Protein AF-R0MIY9-F1 (afdb_monomer_lite)

Structure (mmCIF, N/CA/C/O backbone):
data_AF-R0MIY9-F1
#
_entry.id   AF-R0MIY9-F1
#
loop_
_atom_site.group_PDB
_atom_site.id
_atom_site.type_symbol
_atom_site.label_atom_id
_atom_site.label_alt_id
_atom_site.label_comp_id
_atom_site.label_asym_id
_atom_site.label_entity_id
_atom_site.label_seq_id
_atom_site.pdbx_PDB_ins_code
_atom_site.Cartn_x
_atom_site.Cartn_y
_atom_site.Cartn_z
_atom_site.occupancy
_atom_site.B_iso_or_equiv
_atom_site.auth_seq_id
_atom_site.auth_comp_id
_atom_site.auth_asym_id
_atom_site.auth_atom_id
_atom_site.pdbx_PDB_model_num
ATOM 1 N N . MET A 1 1 ? -17.988 -8.180 27.440 1.00 31.78 1 MET A N 1
ATOM 2 C CA . MET A 1 1 ? -16.883 -7.284 27.856 1.00 31.78 1 MET A CA 1
ATOM 3 C C . MET A 1 1 ? -16.888 -6.046 26.965 1.00 31.78 1 MET A C 1
ATOM 5 O O . MET A 1 1 ? -16.552 -6.168 25.799 1.00 31.78 1 MET A O 1
ATOM 9 N N . ASN A 1 2 ? -17.291 -4.881 27.485 1.00 37.91 2 ASN A N 1
ATOM 10 C CA . ASN A 1 2 ? -17.160 -3.579 26.809 1.00 37.91 2 ASN A CA 1
ATOM 11 C C . ASN A 1 2 ? -15.928 -2.857 27.370 1.00 37.91 2 ASN A C 1
ATOM 13 O O . ASN A 1 2 ? -16.045 -1.903 28.133 1.00 37.91 2 ASN A O 1
ATOM 17 N N . ILE A 1 3 ? -14.739 -3.362 27.049 1.00 38.84 3 ILE A N 1
ATOM 18 C CA . ILE A 1 3 ? -13.493 -2.662 27.366 1.00 38.84 3 ILE A CA 1
ATOM 19 C C . ILE A 1 3 ? -13.168 -1.779 26.158 1.00 38.84 3 ILE A C 1
ATOM 21 O O . ILE A 1 3 ? -12.782 -2.287 25.112 1.00 38.84 3 ILE A O 1
ATOM 25 N N . GLY A 1 4 ? -13.391 -0.470 26.311 1.00 44.28 4 GLY A N 1
ATOM 26 C CA . GLY A 1 4 ? -12.758 0.587 25.516 1.00 44.28 4 GLY A CA 1
ATOM 27 C C . GLY A 1 4 ? -13.053 0.612 24.015 1.00 44.28 4 GLY A C 1
ATOM 28 O O . GLY A 1 4 ? -12.119 0.590 23.223 1.00 44.28 4 GLY A O 1
ATOM 29 N N . LYS A 1 5 ? -14.322 0.720 23.599 1.00 51.94 5 LYS A N 1
ATOM 30 C CA . LYS A 1 5 ? -14.628 1.176 22.230 1.00 51.94 5 LYS A CA 1
ATOM 31 C C . LYS A 1 5 ? -14.233 2.651 22.121 1.00 51.94 5 LYS A C 1
ATOM 33 O O . LYS A 1 5 ? -14.964 3.521 22.590 1.00 51.94 5 LYS A O 1
ATOM 38 N N . VAL A 1 6 ? -13.049 2.919 21.580 1.00 63.12 6 VAL A N 1
ATOM 39 C CA . VAL A 1 6 ? -12.619 4.274 21.227 1.00 63.12 6 VAL A CA 1
ATOM 40 C C . VAL A 1 6 ? -13.305 4.611 19.914 1.00 63.12 6 VAL A C 1
ATOM 42 O O . VAL A 1 6 ? -13.068 3.930 18.928 1.00 63.12 6 VAL A O 1
ATOM 45 N N . TYR A 1 7 ? -14.172 5.621 19.923 1.00 77.75 7 TYR A N 1
ATOM 46 C CA . TYR A 1 7 ? -14.720 6.170 18.689 1.00 77.75 7 TYR A CA 1
ATOM 47 C C . TYR A 1 7 ? -13.643 7.009 18.017 1.00 77.75 7 TYR A C 1
ATOM 49 O O . TYR A 1 7 ? -13.192 8.011 18.583 1.00 77.75 7 TYR A O 1
ATOM 57 N N . LEU A 1 8 ? -13.245 6.610 16.820 1.00 86.56 8 LEU A N 1
ATOM 58 C CA . LEU A 1 8 ? -12.312 7.364 16.009 1.00 86.56 8 LEU A CA 1
ATOM 59 C C . LEU A 1 8 ? -12.961 8.668 15.543 1.00 86.56 8 LEU A C 1
ATOM 61 O O . LEU A 1 8 ? -14.099 8.717 15.063 1.00 86.56 8 LEU A O 1
ATOM 65 N N . LYS A 1 9 ? -12.210 9.761 15.648 1.00 91.62 9 LYS A N 1
ATOM 66 C CA . LYS A 1 9 ? -12.492 10.977 14.885 1.00 91.62 9 LYS A CA 1
ATOM 67 C C . LYS A 1 9 ? -11.753 10.900 13.553 1.00 91.62 9 LYS A C 1
ATOM 69 O O . LYS A 1 9 ? -10.778 10.167 13.401 1.00 91.62 9 LYS A O 1
ATOM 74 N N . GLN A 1 10 ? -12.164 11.726 12.591 1.00 91.38 10 GLN A N 1
ATOM 75 C CA . GLN A 1 10 ? -11.488 11.803 11.290 1.00 91.38 10 GLN A CA 1
ATOM 76 C C . GLN A 1 10 ? -9.985 12.098 11.424 1.00 91.38 10 GLN A C 1
ATOM 78 O O . GLN A 1 10 ? -9.177 11.584 10.656 1.00 91.38 10 GLN A O 1
ATOM 83 N N . GLN A 1 11 ? -9.603 12.907 12.414 1.00 93.25 11 GLN A N 1
ATOM 84 C CA . GLN A 1 11 ? -8.203 13.214 12.691 1.00 93.25 11 GLN A CA 1
ATOM 85 C C . GLN A 1 11 ? -7.413 11.974 13.133 1.00 93.25 11 GLN A C 1
ATOM 87 O O . GLN A 1 11 ? -6.305 11.768 12.646 1.00 93.25 11 GLN A O 1
ATOM 92 N N . ASP A 1 12 ? -7.995 11.130 13.988 1.00 93.50 12 ASP A N 1
ATOM 93 C CA . ASP A 1 12 ? -7.367 9.889 14.453 1.00 93.50 12 ASP A CA 1
ATOM 94 C C . ASP A 1 12 ? -7.191 8.911 13.289 1.00 93.50 12 ASP A C 1
ATOM 96 O O . ASP A 1 12 ? -6.108 8.362 13.094 1.00 93.50 12 ASP A O 1
ATOM 100 N N . PHE A 1 13 ? -8.225 8.768 12.451 1.00 93.94 13 PHE A N 1
ATOM 101 C CA . PHE A 1 13 ? -8.145 7.972 11.227 1.00 93.94 13 PHE A CA 1
ATOM 102 C C . PHE A 1 13 ? -7.011 8.445 10.313 1.00 93.94 13 PHE A C 1
ATOM 104 O O . PHE A 1 13 ? -6.225 7.626 9.844 1.00 93.94 13 PHE A O 1
ATOM 111 N N . ASN A 1 14 ? -6.888 9.756 10.084 1.00 95.12 14 ASN A N 1
ATOM 112 C CA . ASN A 1 14 ? -5.831 10.299 9.232 1.00 95.12 14 ASN A CA 1
ATOM 113 C C . ASN A 1 14 ? -4.434 9.982 9.790 1.00 95.12 14 ASN A C 1
ATOM 115 O O . ASN A 1 14 ? -3.545 9.636 9.018 1.00 95.12 14 ASN A O 1
ATOM 119 N N . ILE A 1 15 ? -4.243 10.042 11.113 1.00 96.94 15 ILE A N 1
ATOM 120 C CA . ILE A 1 15 ? -2.972 9.683 11.766 1.00 96.94 15 ILE A CA 1
ATOM 121 C C . ILE A 1 15 ? -2.663 8.192 11.573 1.00 96.94 15 ILE A C 1
ATOM 123 O O . ILE A 1 15 ? -1.547 7.835 11.180 1.00 96.94 15 ILE A O 1
ATOM 127 N N . LEU A 1 16 ? -3.649 7.323 11.814 1.00 95.19 16 LEU A N 1
ATOM 128 C CA . LEU A 1 16 ? -3.507 5.876 11.629 1.00 95.19 16 LEU A CA 1
ATOM 129 C C . LEU A 1 16 ? -3.191 5.536 10.169 1.00 95.19 16 LEU A C 1
ATOM 131 O O . LEU A 1 16 ? -2.266 4.762 9.909 1.00 95.19 16 LEU A O 1
ATOM 135 N N . TRP A 1 17 ? -3.901 6.163 9.226 1.00 95.69 17 TRP A N 1
ATOM 136 C CA . TRP A 1 17 ? -3.648 6.029 7.796 1.00 95.69 17 TRP A CA 1
ATOM 137 C C . TRP A 1 17 ? -2.239 6.490 7.426 1.00 95.69 17 TRP A C 1
ATOM 139 O O . TRP A 1 17 ? -1.516 5.716 6.814 1.00 95.69 17 TRP A O 1
ATOM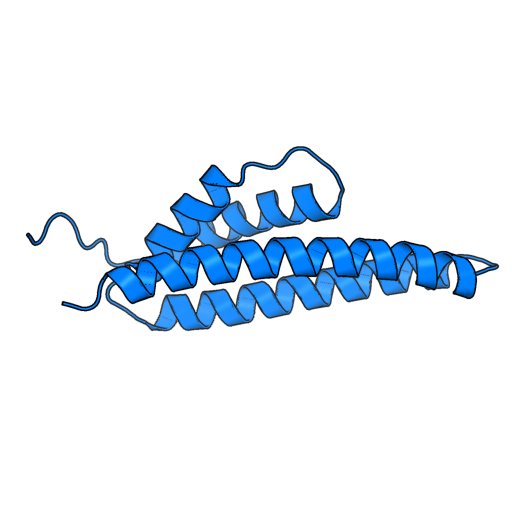 149 N N . SER A 1 18 ? -1.801 7.684 7.835 1.00 97.56 18 SER A N 1
ATOM 150 C CA . SER A 1 18 ? -0.448 8.169 7.523 1.00 97.56 18 SER A CA 1
ATOM 151 C C . SER A 1 18 ? 0.640 7.229 8.046 1.00 97.56 18 SER A C 1
ATOM 153 O O . SER A 1 18 ? 1.657 7.016 7.384 1.00 97.56 18 SER A O 1
ATOM 155 N N . SER A 1 19 ? 0.426 6.619 9.214 1.00 96.88 19 SER A N 1
ATOM 156 C CA . SER A 1 19 ? 1.348 5.616 9.742 1.00 96.88 19 SER A CA 1
ATOM 157 C C . SER A 1 19 ? 1.324 4.309 8.938 1.00 96.88 19 SER A C 1
ATOM 159 O O . SER A 1 19 ? 2.388 3.721 8.754 1.00 96.88 19 SER A O 1
ATOM 161 N N . ILE A 1 20 ? 0.161 3.857 8.455 1.00 94.75 20 ILE A N 1
ATOM 162 C CA . ILE A 1 20 ? 0.049 2.699 7.548 1.00 94.75 20 ILE A CA 1
ATOM 163 C C . ILE A 1 20 ? 0.747 3.007 6.221 1.00 94.75 20 ILE A C 1
ATOM 165 O O . ILE A 1 20 ? 1.627 2.262 5.796 1.00 94.75 20 ILE A O 1
ATOM 169 N N . GLU A 1 21 ? 0.390 4.127 5.599 1.00 95.81 21 GLU A N 1
ATOM 170 C CA . GLU A 1 21 ? 0.904 4.598 4.317 1.00 95.81 21 GLU A CA 1
ATOM 171 C C . GLU A 1 21 ? 2.430 4.667 4.307 1.00 95.81 21 GLU A C 1
ATOM 173 O O . GLU A 1 21 ? 3.058 4.176 3.372 1.00 95.81 21 GLU A O 1
ATOM 178 N N . ASN A 1 22 ? 3.042 5.192 5.370 1.00 97.00 22 ASN A N 1
ATOM 179 C CA . ASN A 1 22 ? 4.495 5.245 5.491 1.00 97.00 22 ASN A CA 1
ATOM 180 C C . ASN A 1 22 ? 5.142 3.848 5.471 1.00 97.00 22 ASN A C 1
ATOM 182 O O . ASN A 1 22 ? 6.145 3.631 4.793 1.00 97.00 22 ASN A O 1
ATOM 186 N N . GLU A 1 23 ? 4.575 2.873 6.185 1.00 94.88 23 GLU A N 1
ATOM 187 C CA . GLU A 1 23 ? 5.097 1.501 6.187 1.00 94.88 23 GLU A CA 1
ATOM 188 C C . GLU A 1 23 ? 4.869 0.792 4.844 1.00 94.88 23 GLU A C 1
ATOM 190 O O . GLU A 1 23 ? 5.749 0.072 4.364 1.00 94.88 23 GLU A O 1
ATOM 195 N N . LEU A 1 24 ? 3.732 1.043 4.191 1.00 93.44 24 LEU A N 1
ATOM 196 C CA . LEU A 1 24 ? 3.442 0.531 2.852 1.00 93.44 24 LEU A CA 1
ATOM 197 C C . LEU A 1 24 ? 4.359 1.142 1.786 1.00 93.44 24 LEU A C 1
ATOM 199 O O . LEU A 1 24 ? 4.796 0.435 0.874 1.00 93.44 24 LEU A O 1
ATOM 203 N N . TYR A 1 25 ? 4.684 2.428 1.914 1.00 94.56 25 TYR A N 1
ATOM 204 C CA . TYR A 1 25 ? 5.629 3.133 1.053 1.00 94.56 25 TYR A CA 1
ATOM 205 C C . TYR A 1 25 ? 7.046 2.582 1.209 1.00 94.56 25 TYR A C 1
ATOM 207 O O . TYR A 1 25 ? 7.735 2.353 0.210 1.00 94.56 25 TYR A O 1
ATOM 215 N N . LYS A 1 26 ? 7.465 2.304 2.450 1.00 93.94 26 LYS A N 1
ATOM 216 C CA . LYS A 1 26 ? 8.744 1.645 2.731 1.00 93.94 26 LYS A CA 1
ATOM 217 C C . LYS A 1 26 ? 8.837 0.286 2.048 1.00 93.94 26 LYS A C 1
ATOM 219 O O . LYS A 1 26 ? 9.833 0.023 1.372 1.00 93.94 26 LYS A O 1
ATOM 224 N N . LEU A 1 27 ? 7.793 -0.535 2.189 1.00 91.19 27 LEU A N 1
ATOM 225 C CA . LEU A 1 27 ? 7.705 -1.852 1.559 1.00 91.19 27 LEU A CA 1
ATOM 226 C C . LEU A 1 27 ? 7.816 -1.751 0.031 1.00 91.19 27 LEU A C 1
ATOM 228 O O . LEU A 1 27 ? 8.569 -2.506 -0.578 1.00 91.19 27 LEU A O 1
ATOM 232 N N . PHE A 1 28 ? 7.110 -0.797 -0.580 1.00 90.81 28 PHE A N 1
ATOM 233 C CA . PHE A 1 28 ? 7.154 -0.567 -2.025 1.00 90.81 28 PHE A CA 1
ATOM 234 C C . PHE A 1 28 ? 8.566 -0.204 -2.524 1.00 90.81 28 PHE A C 1
ATOM 236 O O . PHE A 1 28 ? 8.995 -0.680 -3.573 1.00 90.81 28 PHE A O 1
ATOM 243 N N . HIS A 1 29 ? 9.327 0.558 -1.735 1.00 90.19 29 HIS A N 1
ATOM 244 C CA . HIS A 1 29 ? 10.710 0.944 -2.040 1.00 90.19 29 HIS A CA 1
ATOM 245 C C . HIS A 1 29 ? 11.768 -0.070 -1.566 1.00 90.19 29 HIS A C 1
ATOM 247 O O . HIS A 1 29 ? 12.951 0.262 -1.512 1.00 90.19 29 HIS A O 1
ATOM 253 N N . ASN A 1 30 ? 11.376 -1.302 -1.214 1.00 87.38 30 ASN A N 1
ATOM 254 C CA . ASN A 1 30 ? 12.270 -2.337 -0.672 1.00 87.38 30 ASN A CA 1
ATOM 255 C C . ASN A 1 30 ? 13.065 -1.889 0.571 1.00 87.38 30 ASN A C 1
ATOM 257 O O . ASN A 1 30 ? 14.183 -2.346 0.812 1.00 87.38 30 ASN A O 1
ATOM 261 N N . THR A 1 31 ? 12.493 -1.001 1.380 1.00 92.00 31 THR A N 1
ATOM 262 C CA . THR A 1 31 ? 13.068 -0.590 2.665 1.00 92.00 31 THR A CA 1
ATOM 263 C C . THR A 1 31 ? 12.374 -1.316 3.816 1.00 92.00 31 THR A C 1
ATOM 265 O O . THR A 1 31 ? 11.244 -1.791 3.690 1.00 92.00 31 THR A O 1
ATOM 268 N N . 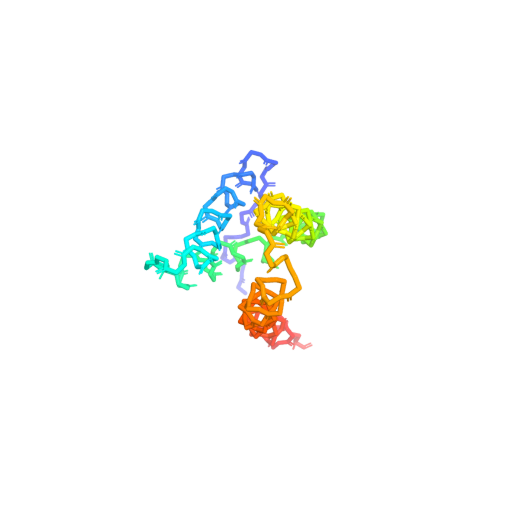ARG A 1 32 ? 13.062 -1.442 4.957 1.00 90.50 32 ARG A N 1
ATOM 269 C CA . ARG A 1 32 ? 12.544 -2.180 6.117 1.00 90.50 32 ARG A CA 1
ATOM 270 C C . ARG A 1 32 ? 11.258 -1.530 6.637 1.00 90.50 32 ARG A C 1
ATOM 272 O O . ARG A 1 32 ? 11.298 -0.412 7.144 1.00 90.50 32 ARG A O 1
ATOM 279 N N . CYS A 1 33 ? 10.154 -2.266 6.569 1.00 91.81 33 CYS A N 1
ATOM 280 C CA . CYS A 1 33 ? 8.857 -1.877 7.115 1.00 91.81 33 CYS A CA 1
ATOM 281 C C . CYS A 1 33 ? 8.470 -2.735 8.332 1.00 91.81 33 CYS A C 1
ATOM 283 O O . CYS A 1 33 ? 9.009 -3.825 8.550 1.00 91.81 33 CYS A O 1
ATOM 285 N N . SER A 1 34 ? 7.509 -2.259 9.119 1.00 91.31 34 SER A N 1
ATOM 286 C CA . SER A 1 34 ? 6.941 -2.956 10.271 1.00 91.31 34 SER A CA 1
ATOM 287 C C . SER A 1 34 ? 5.517 -3.419 9.981 1.00 91.31 34 SER A C 1
ATOM 289 O O . SER A 1 34 ? 4.559 -2.651 10.074 1.00 91.31 34 SER A O 1
ATOM 291 N N . ALA A 1 35 ? 5.363 -4.714 9.691 1.00 86.19 35 ALA A N 1
ATOM 292 C CA . ALA A 1 35 ? 4.046 -5.330 9.521 1.00 86.19 35 ALA A CA 1
ATOM 293 C C . ALA A 1 35 ? 3.178 -5.206 10.788 1.00 86.19 35 ALA A C 1
ATOM 295 O O . ALA A 1 35 ? 1.961 -5.080 10.689 1.00 86.19 35 ALA A O 1
ATOM 296 N N . LEU A 1 36 ? 3.802 -5.173 11.974 1.00 88.81 36 LEU A N 1
ATOM 297 C CA . LEU A 1 36 ? 3.109 -5.002 13.251 1.00 88.81 36 LEU A CA 1
ATOM 298 C C . LEU A 1 36 ? 2.448 -3.620 13.373 1.00 88.81 36 LEU A C 1
ATOM 300 O O . LEU A 1 36 ? 1.339 -3.522 13.887 1.00 88.81 36 LEU A O 1
ATOM 304 N N . VAL A 1 37 ? 3.104 -2.561 12.881 1.00 91.88 37 VAL A N 1
ATOM 305 C CA . VAL A 1 37 ? 2.539 -1.198 12.881 1.00 91.88 37 VAL A CA 1
ATOM 306 C C . VAL A 1 37 ? 1.320 -1.132 11.969 1.00 91.88 37 VAL A C 1
ATOM 308 O O . VAL A 1 37 ? 0.266 -0.663 12.396 1.00 91.88 37 VAL A O 1
ATOM 311 N N . VAL A 1 38 ? 1.438 -1.659 10.745 1.00 90.69 38 VAL A N 1
ATOM 312 C CA . VAL A 1 38 ? 0.307 -1.709 9.807 1.00 90.69 38 VAL A CA 1
ATOM 313 C C . VAL A 1 38 ? -0.851 -2.494 10.415 1.00 90.69 38 VAL A C 1
ATOM 315 O O . VAL A 1 38 ? -1.977 -2.006 10.438 1.00 90.69 38 VAL A O 1
ATOM 318 N N . TYR A 1 39 ? -0.567 -3.674 10.968 1.00 86.38 39 TYR A N 1
ATOM 319 C CA . TYR A 1 39 ? -1.575 -4.522 11.589 1.00 86.38 39 TYR A CA 1
ATOM 320 C C . TYR A 1 39 ? -2.307 -3.823 12.740 1.00 86.38 39 TYR A C 1
ATOM 322 O O . TYR A 1 39 ? -3.534 -3.780 12.738 1.00 86.38 39 TYR A O 1
ATOM 330 N N . ASN A 1 40 ? -1.576 -3.249 13.699 1.00 88.94 40 ASN A N 1
ATOM 331 C CA . ASN A 1 40 ? -2.181 -2.598 14.861 1.00 88.94 40 ASN A CA 1
ATOM 332 C C . ASN A 1 40 ? -3.087 -1.436 14.444 1.00 88.94 40 ASN A C 1
ATOM 334 O O . ASN A 1 40 ? -4.205 -1.317 14.944 1.00 88.94 40 ASN A O 1
ATOM 338 N N . ASN A 1 41 ? -2.637 -0.611 13.498 1.00 92.12 41 ASN A N 1
ATOM 339 C CA . ASN A 1 41 ? -3.414 0.536 13.040 1.00 92.12 41 ASN A CA 1
ATOM 340 C C . ASN A 1 41 ? -4.668 0.103 12.277 1.00 92.12 41 ASN A C 1
ATOM 342 O O . ASN A 1 41 ? -5.744 0.645 12.524 1.00 92.12 41 ASN A O 1
ATOM 346 N N . VAL A 1 42 ? -4.561 -0.898 11.396 1.00 88.75 42 VAL A N 1
ATOM 347 C CA . VAL A 1 42 ? -5.736 -1.436 10.698 1.00 88.75 42 VAL A CA 1
ATOM 348 C C . VAL A 1 42 ? -6.699 -2.096 11.683 1.00 88.75 42 VAL A C 1
ATOM 350 O O . VAL A 1 42 ? -7.905 -1.899 11.576 1.00 88.75 42 VAL A O 1
ATOM 353 N N . TYR A 1 43 ? -6.197 -2.820 12.682 1.00 86.31 43 TYR A N 1
ATOM 354 C CA . TYR A 1 43 ? -7.034 -3.403 13.726 1.00 86.31 43 TYR A CA 1
ATOM 355 C C . TYR A 1 43 ? -7.813 -2.329 14.494 1.00 86.31 43 TYR A C 1
ATOM 357 O O . TYR A 1 43 ? -9.015 -2.490 14.702 1.00 86.31 43 TYR A O 1
ATOM 365 N N . ILE A 1 44 ? -7.166 -1.222 14.876 1.00 87.94 44 ILE A N 1
ATOM 366 C CA . ILE A 1 44 ? -7.840 -0.088 15.528 1.00 87.94 44 ILE A CA 1
ATOM 367 C C . ILE A 1 44 ? -8.950 0.465 14.620 1.00 87.94 44 ILE A C 1
ATOM 369 O O . ILE A 1 44 ? -10.078 0.609 15.079 1.00 87.94 44 ILE A O 1
ATOM 373 N N . ILE A 1 45 ? -8.667 0.689 13.331 1.00 88.69 45 ILE A N 1
ATOM 374 C CA . ILE A 1 45 ? -9.660 1.183 12.359 1.00 88.69 45 ILE A CA 1
ATOM 375 C C . ILE A 1 45 ? -10.839 0.213 12.215 1.00 88.69 45 ILE A C 1
ATOM 377 O O . ILE A 1 45 ? -11.991 0.629 12.250 1.00 88.69 45 ILE A O 1
ATOM 381 N N . CYS A 1 46 ? -10.573 -1.083 12.062 1.00 84.44 46 CYS A N 1
ATOM 382 C CA . CYS A 1 46 ? -11.613 -2.077 11.805 1.00 84.44 46 CYS A CA 1
ATOM 383 C C . CYS A 1 46 ? -12.383 -2.520 13.055 1.00 84.44 46 CYS A C 1
ATOM 385 O O . CYS A 1 46 ? -13.396 -3.206 12.929 1.00 84.44 46 CYS A O 1
ATOM 387 N N . THR A 1 47 ? -11.901 -2.186 14.253 1.00 83.88 47 THR A N 1
ATOM 388 C CA . THR A 1 47 ? -12.631 -2.423 15.510 1.00 83.88 47 THR A CA 1
ATOM 389 C C . THR A 1 47 ? -13.386 -1.200 16.009 1.00 83.88 47 THR A C 1
ATOM 391 O O . THR A 1 47 ? -14.098 -1.302 17.015 1.00 83.88 47 THR A O 1
ATOM 394 N N . ASP A 1 48 ? -13.279 -0.078 15.295 1.00 84.38 48 ASP A N 1
ATOM 395 C CA . ASP A 1 48 ? -14.125 1.079 15.521 1.00 84.38 48 ASP A CA 1
ATOM 396 C C . ASP A 1 48 ? -15.610 0.711 15.308 1.00 84.38 48 ASP A C 1
ATOM 398 O O . ASP A 1 48 ? -15.936 -0.065 14.404 1.00 84.38 48 ASP A O 1
ATOM 402 N N . PRO A 1 49 ? -16.534 1.213 16.146 1.00 77.12 49 PRO A N 1
ATOM 403 C CA . PRO A 1 49 ? -17.956 0.910 16.004 1.00 77.12 49 PRO A CA 1
ATOM 404 C C . PRO A 1 49 ? -18.601 1.519 14.749 1.00 77.12 49 PRO A C 1
ATOM 406 O O . PRO A 1 49 ? -19.688 1.080 14.375 1.00 77.12 49 PRO A O 1
ATOM 409 N N . ASP A 1 50 ? -17.985 2.537 14.142 1.00 78.12 50 ASP A N 1
ATOM 410 C CA . ASP A 1 50 ? -18.463 3.227 12.947 1.00 78.12 50 ASP A CA 1
ATOM 411 C C . ASP A 1 50 ? -17.799 2.647 11.687 1.00 78.12 50 ASP A C 1
ATOM 413 O O . ASP A 1 50 ? -16.595 2.771 11.443 1.00 78.12 50 ASP A O 1
ATOM 417 N N . SER A 1 51 ? -18.608 2.028 10.828 1.00 75.25 51 SER A N 1
ATOM 418 C CA . SER A 1 51 ? -18.125 1.374 9.612 1.00 75.25 51 SER A CA 1
ATOM 419 C C . SER A 1 51 ? -17.559 2.343 8.569 1.00 75.25 51 SER A C 1
ATOM 421 O O . SER A 1 51 ? -16.867 1.893 7.651 1.00 75.25 51 SER A O 1
ATOM 423 N N . LYS A 1 52 ? -17.796 3.661 8.684 1.00 86.38 52 LYS A N 1
ATOM 424 C CA . LYS A 1 52 ? -17.321 4.647 7.692 1.00 86.38 52 LYS A CA 1
ATOM 425 C C . LYS A 1 52 ? -15.798 4.650 7.526 1.00 86.38 52 LYS A C 1
ATOM 427 O O . LYS A 1 52 ? -15.286 4.940 6.444 1.00 86.38 52 LYS A O 1
ATOM 432 N N . PHE A 1 53 ? -15.053 4.331 8.587 1.00 87.75 53 PHE A N 1
ATOM 433 C CA . PHE A 1 53 ? -13.590 4.336 8.542 1.00 87.75 53 PHE A CA 1
ATOM 434 C C . PHE A 1 53 ? -13.022 3.101 7.846 1.00 87.75 53 PHE A C 1
ATOM 436 O O . PHE A 1 53 ? -11.947 3.179 7.258 1.00 87.75 53 PHE A O 1
ATOM 443 N N . ILE A 1 54 ? -13.762 1.990 7.838 1.00 84.56 54 ILE A N 1
ATOM 444 C CA . ILE A 1 54 ? -13.405 0.796 7.065 1.00 84.56 54 ILE A CA 1
ATOM 445 C C . ILE A 1 54 ? -13.533 1.093 5.570 1.00 84.56 54 ILE A C 1
ATOM 447 O O . ILE A 1 54 ? -12.619 0.800 4.800 1.00 84.56 54 ILE A O 1
ATOM 451 N N . GLU A 1 55 ? -14.634 1.728 5.162 1.00 85.19 55 GLU A N 1
ATOM 452 C CA . GLU A 1 55 ? -14.817 2.161 3.774 1.00 85.19 55 GLU A CA 1
ATOM 453 C C . GLU A 1 55 ? -13.754 3.193 3.368 1.00 85.19 55 GLU A C 1
ATOM 455 O O . GLU A 1 55 ? -13.122 3.068 2.319 1.00 85.19 55 GLU A O 1
ATOM 460 N N . SER A 1 56 ? -13.478 4.168 4.238 1.00 90.31 56 SER A N 1
ATOM 461 C CA . SER A 1 56 ? -12.419 5.159 4.008 1.00 90.31 56 SER A CA 1
ATOM 462 C C . SER A 1 56 ? -11.043 4.504 3.852 1.00 90.31 56 SER A C 1
ATOM 464 O O . SER A 1 56 ? -10.263 4.907 2.991 1.00 90.31 56 SER A O 1
ATOM 466 N N . LEU A 1 57 ? -10.739 3.479 4.657 1.00 89.56 57 LEU A N 1
ATOM 467 C CA . LEU A 1 57 ? -9.495 2.716 4.553 1.00 89.56 57 LEU A CA 1
ATOM 468 C C . LEU A 1 57 ? -9.392 1.992 3.206 1.00 89.56 57 LEU A C 1
ATOM 470 O O . LEU A 1 57 ? -8.333 2.027 2.583 1.00 89.56 57 LEU A O 1
ATOM 474 N N . TYR A 1 58 ? -10.481 1.375 2.741 1.00 86.25 58 TYR A N 1
ATOM 475 C CA . TYR A 1 58 ? -10.522 0.709 1.438 1.00 86.25 58 TYR A CA 1
ATOM 476 C C . TYR A 1 58 ? -10.179 1.675 0.296 1.00 86.25 58 TYR A C 1
ATOM 478 O O . TYR A 1 58 ? -9.290 1.388 -0.509 1.00 86.25 58 TYR A O 1
ATOM 486 N N . TRP A 1 59 ? -10.817 2.849 0.269 1.00 90.31 59 TRP A N 1
ATOM 487 C CA . TRP A 1 59 ? -10.534 3.877 -0.738 1.00 90.31 59 TRP A CA 1
ATOM 488 C C . TRP A 1 59 ? -9.098 4.390 -0.661 1.00 90.31 59 TRP A C 1
ATOM 490 O O . TRP A 1 59 ? -8.422 4.462 -1.684 1.00 90.31 59 TRP A O 1
ATOM 500 N N . LYS A 1 60 ? -8.587 4.656 0.546 1.00 93.38 60 LYS A N 1
ATOM 501 C CA . LYS A 1 60 ? -7.203 5.105 0.749 1.00 93.38 60 LYS A CA 1
ATOM 502 C C . LYS A 1 60 ? -6.162 4.097 0.259 1.00 93.38 60 LYS A C 1
ATOM 504 O O . LYS A 1 60 ? -5.167 4.496 -0.343 1.00 93.38 60 LYS A O 1
ATOM 509 N N . ILE A 1 61 ? -6.394 2.800 0.469 1.00 90.88 61 ILE A N 1
ATOM 510 C CA . ILE A 1 61 ? -5.535 1.743 -0.085 1.00 90.88 61 ILE A CA 1
ATOM 511 C C . ILE A 1 61 ? -5.590 1.757 -1.619 1.00 90.88 61 ILE A C 1
ATOM 513 O O . ILE A 1 61 ? -4.547 1.647 -2.263 1.00 90.88 61 ILE A O 1
ATOM 517 N N . GLY A 1 62 ? -6.779 1.928 -2.204 1.00 90.81 62 GLY A N 1
ATOM 518 C CA . GLY A 1 62 ? -6.954 2.067 -3.652 1.00 90.81 62 GLY A CA 1
ATOM 519 C C . GLY A 1 62 ? -6.173 3.249 -4.234 1.00 90.81 62 GLY A C 1
ATOM 520 O O . GLY A 1 62 ? -5.386 3.061 -5.164 1.00 90.81 62 GLY A O 1
ATOM 521 N N . ASP A 1 63 ? -6.324 4.435 -3.639 1.00 94.25 63 ASP A N 1
ATOM 522 C CA . ASP A 1 63 ? -5.597 5.651 -4.026 1.00 94.25 63 ASP A CA 1
ATOM 523 C C . ASP A 1 63 ? -4.082 5.441 -3.938 1.00 94.25 63 ASP A C 1
ATOM 525 O O . ASP A 1 63 ? -3.341 5.761 -4.868 1.00 94.25 63 ASP A O 1
ATOM 529 N N . PHE A 1 64 ? -3.614 4.837 -2.843 1.00 93.56 64 PHE A N 1
ATOM 530 C CA . PHE A 1 64 ? -2.201 4.533 -2.651 1.00 93.56 64 PHE A CA 1
ATOM 531 C C . PHE A 1 64 ? -1.660 3.627 -3.767 1.00 93.56 64 PHE A C 1
ATOM 533 O O . PHE A 1 64 ? -0.611 3.911 -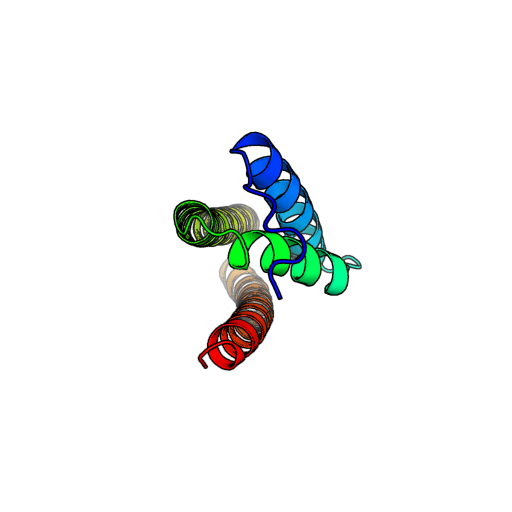4.347 1.00 93.56 64 PHE A O 1
ATOM 540 N N . ILE A 1 65 ? -2.371 2.541 -4.090 1.00 93.00 65 ILE A N 1
ATOM 541 C CA . ILE A 1 65 ? -1.973 1.601 -5.149 1.00 93.00 65 ILE A CA 1
ATOM 542 C C . ILE A 1 65 ? -1.916 2.311 -6.506 1.00 93.00 65 ILE A C 1
ATOM 544 O O . ILE A 1 65 ? -0.970 2.103 -7.274 1.00 93.00 65 ILE A O 1
ATOM 548 N N . TYR A 1 66 ? -2.908 3.153 -6.794 1.00 94.00 66 TYR A N 1
ATOM 549 C CA . TYR A 1 66 ? -2.978 3.924 -8.029 1.00 94.00 66 TYR A CA 1
ATOM 550 C C . TYR A 1 66 ? -1.798 4.894 -8.172 1.00 94.00 66 TYR A C 1
ATOM 552 O O . TYR A 1 66 ? -1.147 4.916 -9.221 1.00 94.00 66 TYR A O 1
ATOM 560 N N . GLU A 1 67 ? -1.454 5.634 -7.117 1.00 94.69 67 GLU A N 1
ATOM 561 C CA . GLU A 1 67 ? -0.317 6.560 -7.147 1.00 94.69 67 GLU A CA 1
ATOM 562 C C . GLU A 1 67 ? 1.019 5.828 -7.338 1.00 94.69 67 GLU A C 1
ATOM 564 O O . GLU A 1 67 ? 1.833 6.245 -8.164 1.00 94.69 67 GLU A O 1
ATOM 569 N N . ARG A 1 68 ? 1.221 4.666 -6.700 1.00 94.25 68 ARG A N 1
ATOM 570 C CA . ARG A 1 68 ? 2.419 3.838 -6.943 1.00 94.25 68 ARG A CA 1
ATOM 571 C C . ARG A 1 68 ? 2.492 3.334 -8.388 1.00 94.25 68 ARG A C 1
ATOM 573 O O . ARG A 1 68 ? 3.565 3.329 -8.990 1.00 94.25 68 ARG A O 1
ATOM 580 N N . ALA A 1 69 ? 1.364 2.946 -8.984 1.00 93.12 69 ALA A N 1
ATOM 581 C CA . ALA A 1 69 ? 1.326 2.552 -10.394 1.00 93.12 69 ALA A CA 1
ATOM 582 C C . ALA A 1 69 ? 1.677 3.725 -11.332 1.00 93.12 69 ALA A C 1
ATOM 584 O O . ALA A 1 69 ? 2.381 3.535 -12.329 1.00 93.12 69 ALA A O 1
ATOM 585 N N . ARG A 1 70 ? 1.233 4.947 -11.006 1.00 94.25 70 ARG A N 1
ATOM 586 C CA . ARG A 1 70 ? 1.592 6.166 -11.751 1.00 94.25 70 ARG A CA 1
ATOM 587 C C . ARG A 1 70 ? 3.071 6.513 -11.633 1.00 94.25 70 ARG A C 1
ATOM 589 O O . ARG A 1 70 ? 3.675 6.879 -12.641 1.00 94.25 70 ARG A O 1
ATOM 596 N N . GLU A 1 71 ? 3.652 6.386 -10.444 1.00 92.44 71 GLU A N 1
ATOM 597 C CA . GLU A 1 71 ? 5.091 6.573 -10.228 1.00 92.44 71 GLU A CA 1
ATOM 598 C C . GLU A 1 71 ? 5.904 5.623 -11.109 1.00 92.44 71 GLU A C 1
ATOM 600 O O . GLU A 1 71 ? 6.740 6.082 -11.888 1.00 92.44 71 GLU A O 1
ATOM 605 N N . LEU A 1 72 ? 5.570 4.327 -11.100 1.00 93.00 72 LEU A N 1
ATOM 606 C CA . LEU A 1 72 ? 6.226 3.340 -11.963 1.00 93.00 72 LEU A CA 1
ATOM 607 C C . LEU A 1 72 ? 6.092 3.685 -13.444 1.00 93.00 72 LEU A C 1
ATOM 609 O O . LEU A 1 72 ? 7.074 3.612 -14.178 1.00 93.00 72 LEU A O 1
ATOM 613 N N . ARG A 1 73 ? 4.901 4.093 -13.898 1.00 92.56 73 ARG A N 1
ATOM 614 C CA . ARG A 1 73 ? 4.687 4.522 -15.289 1.00 92.56 73 ARG A CA 1
ATOM 615 C C . ARG A 1 73 ? 5.625 5.669 -15.674 1.00 92.56 73 ARG A C 1
ATOM 617 O O . ARG A 1 73 ? 6.186 5.654 -16.767 1.00 92.56 73 ARG A O 1
ATOM 624 N N . ASN A 1 74 ? 5.790 6.653 -14.792 1.00 91.62 74 ASN A N 1
ATOM 625 C CA . ASN A 1 74 ? 6.662 7.800 -15.038 1.00 91.62 74 ASN A CA 1
ATOM 626 C C . ASN A 1 74 ? 8.148 7.421 -15.053 1.00 91.62 74 ASN A C 1
ATOM 628 O O . ASN A 1 74 ? 8.920 8.077 -15.747 1.00 91.62 74 ASN A O 1
ATOM 632 N N . GLU A 1 75 ? 8.556 6.401 -14.298 1.00 90.44 75 GLU A N 1
ATOM 633 C CA . GLU A 1 75 ? 9.912 5.842 -14.365 1.00 90.44 75 GLU A CA 1
ATOM 634 C C . GLU A 1 75 ? 10.133 5.074 -15.672 1.00 90.44 75 GLU A C 1
ATOM 636 O O . GLU A 1 75 ? 11.109 5.318 -16.368 1.00 90.44 75 GLU A O 1
ATOM 641 N N . ILE A 1 76 ? 9.194 4.200 -16.043 1.00 92.12 76 ILE A N 1
ATOM 642 C CA . ILE A 1 76 ? 9.290 3.330 -17.224 1.00 92.12 76 ILE A CA 1
ATOM 643 C C . ILE A 1 76 ? 9.441 4.141 -18.516 1.00 92.12 76 ILE A C 1
ATOM 645 O O . ILE A 1 76 ? 10.260 3.799 -19.361 1.00 92.12 76 ILE A O 1
ATOM 649 N N . TYR A 1 77 ? 8.673 5.221 -18.681 1.00 88.44 77 TYR A N 1
ATOM 650 C CA . TYR A 1 77 ? 8.686 6.019 -19.916 1.00 88.44 77 TYR A CA 1
ATOM 651 C C . TYR A 1 77 ? 9.885 6.958 -20.069 1.00 88.44 77 TYR A C 1
ATOM 653 O O . TYR A 1 77 ? 9.977 7.650 -21.082 1.00 88.44 77 TYR A O 1
ATOM 661 N N . LYS A 1 78 ? 10.792 7.003 -19.090 1.00 91.31 78 LYS A N 1
ATOM 662 C CA . LYS A 1 78 ? 12.062 7.733 -19.214 1.00 91.31 78 LYS A CA 1
ATOM 663 C C . LYS A 1 78 ? 13.178 6.879 -19.812 1.00 91.31 78 LYS A C 1
ATOM 665 O O . LYS A 1 78 ? 14.211 7.428 -20.178 1.00 91.31 78 LYS A O 1
ATOM 670 N N . GLU A 1 79 ? 12.974 5.570 -19.896 1.00 93.50 79 GLU A N 1
ATOM 671 C CA . GLU A 1 79 ? 13.986 4.609 -20.321 1.00 93.50 79 GLU A CA 1
ATOM 672 C C . GLU A 1 79 ? 13.881 4.325 -21.824 1.00 93.50 79 GLU A C 1
ATOM 674 O O . GLU A 1 79 ? 12.785 4.270 -22.385 1.00 93.50 79 GLU A O 1
ATOM 679 N N . GLU A 1 80 ? 15.026 4.122 -22.477 1.00 91.31 80 GLU A N 1
ATOM 680 C CA . GLU A 1 80 ? 15.102 3.846 -23.918 1.00 91.31 80 GLU A CA 1
ATOM 681 C C . GLU A 1 80 ? 14.458 2.491 -24.265 1.00 91.31 80 GLU A C 1
ATOM 683 O O . GLU A 1 80 ? 13.609 2.408 -25.154 1.00 91.31 80 GLU A O 1
ATOM 688 N N . ASP A 1 81 ? 14.771 1.448 -23.487 1.00 93.25 81 ASP A N 1
ATOM 689 C CA . ASP A 1 81 ? 14.106 0.140 -23.550 1.00 93.25 81 ASP A CA 1
ATOM 690 C C . ASP A 1 81 ? 12.988 0.034 -22.501 1.00 93.25 81 ASP A C 1
ATOM 692 O O . ASP A 1 81 ? 13.028 -0.737 -21.532 1.00 93.25 81 ASP A O 1
ATOM 696 N N . TRP A 1 82 ? 11.957 0.856 -22.683 1.00 92.69 82 TRP A N 1
ATOM 697 C CA . TRP A 1 82 ? 10.823 0.921 -21.764 1.00 92.69 82 TRP A CA 1
ATOM 698 C C . TRP A 1 82 ? 10.063 -0.413 -21.642 1.00 92.69 82 TRP A C 1
ATOM 700 O O . TRP A 1 82 ? 9.428 -0.647 -20.614 1.00 92.69 82 TRP A O 1
ATOM 710 N N . ILE A 1 83 ? 10.118 -1.312 -22.636 1.00 92.06 83 ILE A N 1
ATOM 711 C CA . ILE A 1 83 ? 9.420 -2.612 -22.595 1.00 92.06 83 ILE A CA 1
ATOM 712 C C . ILE A 1 83 ? 10.086 -3.544 -21.582 1.00 92.06 83 ILE A C 1
ATOM 714 O O . ILE A 1 83 ? 9.403 -4.158 -20.751 1.00 92.06 83 ILE A O 1
ATOM 718 N N . VAL A 1 84 ? 11.416 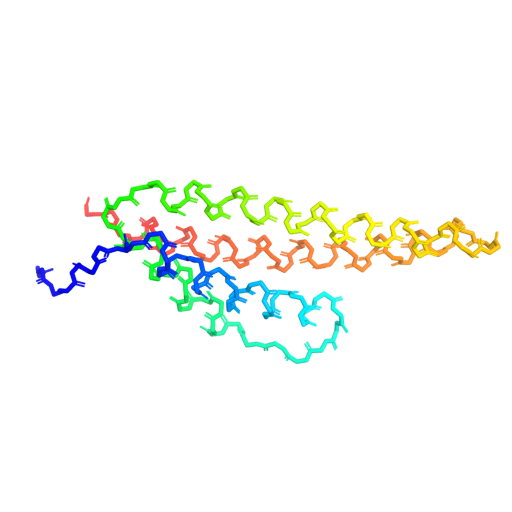-3.654 -21.621 1.00 93.81 84 VAL A N 1
ATOM 719 C CA . VAL A 1 84 ? 12.157 -4.473 -20.652 1.00 93.81 84 VAL A CA 1
ATOM 720 C C . VAL A 1 84 ? 11.967 -3.921 -19.240 1.00 93.81 84 VAL A C 1
ATOM 722 O O . VAL A 1 84 ? 11.648 -4.679 -18.316 1.00 93.81 84 VAL A O 1
ATOM 725 N N . ILE A 1 85 ? 12.065 -2.600 -19.072 1.00 94.06 85 ILE A N 1
ATOM 726 C CA . ILE A 1 85 ? 11.878 -1.950 -17.769 1.00 94.06 85 ILE A CA 1
ATOM 727 C C . ILE A 1 85 ? 10.440 -2.102 -17.263 1.00 94.06 85 ILE A C 1
ATOM 729 O O . ILE A 1 85 ? 10.245 -2.397 -16.080 1.00 94.06 85 ILE A O 1
ATOM 733 N N . TYR A 1 86 ? 9.437 -1.993 -18.140 1.00 94.50 86 TYR A N 1
ATOM 734 C CA . TYR A 1 86 ? 8.039 -2.254 -17.797 1.00 94.50 86 TYR A CA 1
ATOM 735 C C . TYR A 1 86 ? 7.874 -3.646 -17.193 1.00 94.50 86 TYR A C 1
ATOM 737 O O . TYR A 1 86 ? 7.326 -3.778 -16.100 1.00 94.50 86 TYR A O 1
ATOM 745 N N . ASN A 1 87 ? 8.394 -4.680 -17.858 1.00 93.88 87 ASN A N 1
ATOM 746 C CA . ASN A 1 87 ? 8.271 -6.056 -17.380 1.00 93.88 87 ASN A CA 1
ATOM 747 C C . ASN A 1 87 ? 8.928 -6.249 -16.006 1.00 93.88 87 ASN A C 1
ATOM 749 O O . ASN A 1 87 ? 8.355 -6.898 -15.126 1.00 93.88 87 ASN A O 1
ATOM 753 N N . LEU A 1 88 ? 10.107 -5.661 -15.786 1.00 92.88 88 LEU A N 1
ATOM 754 C CA . LEU A 1 88 ? 10.796 -5.717 -14.493 1.00 92.88 88 LEU A CA 1
ATOM 755 C C . LEU A 1 88 ? 9.981 -5.037 -13.383 1.00 92.88 88 LEU A C 1
ATOM 757 O O . LEU A 1 88 ? 9.713 -5.646 -12.341 1.00 92.88 88 LEU A O 1
ATOM 761 N N . LYS A 1 89 ? 9.547 -3.796 -13.614 1.00 92.38 89 LYS A N 1
ATOM 762 C CA . LYS A 1 89 ? 8.793 -2.996 -12.638 1.00 92.38 89 LYS A CA 1
ATOM 763 C C . LYS A 1 89 ? 7.404 -3.579 -12.370 1.00 92.38 89 LYS A C 1
ATOM 765 O O . LYS A 1 89 ? 6.990 -3.654 -11.215 1.00 92.38 89 LYS A O 1
ATOM 770 N N . PHE A 1 90 ? 6.716 -4.077 -13.396 1.00 93.25 90 PHE A N 1
ATOM 771 C CA . PHE A 1 90 ? 5.417 -4.733 -13.256 1.00 93.25 90 PHE A CA 1
ATOM 772 C C . PHE A 1 90 ? 5.510 -6.020 -12.428 1.00 93.25 90 PHE A C 1
ATOM 774 O O . PHE A 1 90 ? 4.668 -6.268 -11.565 1.00 93.25 90 PHE A O 1
ATOM 781 N N . ASN A 1 91 ? 6.567 -6.817 -12.614 1.00 92.00 91 ASN A N 1
ATOM 782 C CA . ASN A 1 91 ? 6.792 -8.010 -11.798 1.00 92.00 91 ASN A CA 1
ATOM 783 C C . ASN A 1 91 ? 7.039 -7.674 -10.319 1.00 92.00 91 ASN A C 1
ATOM 785 O O . ASN A 1 91 ? 6.547 -8.388 -9.440 1.00 92.00 91 ASN A O 1
ATOM 789 N N . LEU A 1 92 ? 7.764 -6.590 -10.027 1.00 89.31 92 LEU A N 1
ATOM 790 C CA . LEU A 1 92 ? 7.927 -6.093 -8.656 1.00 89.31 92 LEU A CA 1
ATOM 791 C C . LEU A 1 92 ? 6.593 -5.609 -8.076 1.00 89.31 92 LEU A C 1
ATOM 793 O O . LEU A 1 92 ? 6.224 -6.015 -6.974 1.00 89.31 92 LEU A O 1
ATOM 797 N N . PHE A 1 93 ? 5.831 -4.832 -8.845 1.00 92.62 93 PHE A N 1
ATOM 798 C CA . PHE A 1 93 ? 4.505 -4.362 -8.449 1.00 92.62 93 PHE A CA 1
ATOM 799 C C . PHE A 1 93 ? 3.556 -5.523 -8.134 1.00 92.62 93 PHE A C 1
ATOM 801 O O . PHE A 1 93 ? 2.885 -5.525 -7.107 1.00 92.62 93 PHE A O 1
ATOM 808 N N . LYS A 1 94 ? 3.560 -6.580 -8.951 1.00 92.69 94 LYS A N 1
ATOM 809 C CA . LYS A 1 94 ? 2.754 -7.784 -8.711 1.00 92.69 94 LYS A CA 1
ATOM 810 C C . LYS A 1 94 ? 3.105 -8.470 -7.387 1.00 92.69 94 LYS A C 1
ATOM 812 O O . LYS A 1 94 ? 2.203 -8.895 -6.667 1.00 92.69 94 LYS A O 1
ATOM 817 N N . LYS A 1 95 ? 4.397 -8.570 -7.044 1.00 90.00 95 LYS A N 1
ATOM 818 C CA . LYS A 1 95 ? 4.838 -9.105 -5.740 1.00 90.00 95 LYS A CA 1
ATOM 819 C C . LYS A 1 95 ? 4.350 -8.224 -4.590 1.00 90.00 95 LYS A C 1
ATOM 821 O O . LYS A 1 95 ? 3.849 -8.748 -3.602 1.00 90.00 95 LYS A O 1
ATOM 826 N N . TYR A 1 96 ? 4.443 -6.908 -4.751 1.00 89.31 96 TYR A N 1
ATOM 827 C CA . TYR A 1 96 ? 3.958 -5.938 -3.774 1.00 89.31 96 TYR A CA 1
ATOM 828 C C . TYR A 1 96 ? 2.445 -6.066 -3.518 1.00 89.31 96 TYR A C 1
ATOM 830 O O . TYR A 1 96 ? 2.022 -6.217 -2.372 1.00 89.31 96 TYR A O 1
ATOM 838 N N . ILE A 1 97 ? 1.631 -6.112 -4.579 1.00 90.44 97 ILE A N 1
ATOM 839 C CA . ILE A 1 97 ? 0.173 -6.297 -4.476 1.00 90.44 97 ILE A CA 1
ATOM 840 C C . ILE A 1 97 ? -0.188 -7.632 -3.820 1.00 90.44 97 ILE A C 1
ATOM 842 O O . ILE A 1 97 ? -1.141 -7.696 -3.042 1.00 90.44 97 ILE A O 1
ATOM 846 N N . LYS A 1 98 ? 0.578 -8.695 -4.092 1.00 90.06 98 LYS A N 1
ATOM 847 C CA . LYS A 1 98 ? 0.379 -9.989 -3.433 1.00 90.06 98 LYS A CA 1
ATOM 848 C C . LYS A 1 98 ? 0.563 -9.877 -1.916 1.00 90.06 98 LYS A C 1
ATOM 850 O O . LYS A 1 98 ? -0.313 -10.321 -1.184 1.00 90.06 98 LYS A O 1
ATOM 855 N N . ILE A 1 99 ? 1.637 -9.230 -1.457 1.00 85.31 99 ILE A N 1
ATOM 856 C CA . ILE A 1 99 ? 1.890 -9.017 -0.021 1.00 85.31 99 ILE A CA 1
ATOM 857 C C . ILE A 1 99 ? 0.760 -8.191 0.610 1.00 85.31 99 ILE A C 1
ATOM 859 O O . ILE A 1 99 ? 0.238 -8.563 1.657 1.00 85.31 99 ILE A O 1
ATOM 863 N N . LEU A 1 100 ? 0.328 -7.107 -0.045 1.00 85.50 100 LEU A N 1
ATOM 864 C CA . LEU A 1 100 ? -0.811 -6.310 0.424 1.00 85.50 100 LEU A CA 1
ATOM 865 C C . LEU A 1 100 ? -2.102 -7.130 0.534 1.00 85.50 100 LEU A C 1
ATOM 867 O O . LEU A 1 100 ? -2.845 -6.982 1.504 1.00 85.50 100 LEU A O 1
ATOM 871 N N . SER A 1 101 ? -2.365 -7.993 -0.447 1.00 85.75 101 SER A N 1
ATOM 872 C CA . SER A 1 101 ? -3.552 -8.854 -0.456 1.00 85.75 101 SER A CA 1
ATOM 873 C C . SER A 1 101 ? -3.512 -9.852 0.699 1.00 85.75 101 SER A C 1
ATOM 875 O O . SER A 1 101 ? -4.488 -9.962 1.433 1.00 85.75 101 SER A O 1
ATOM 877 N N . GLU A 1 102 ? -2.363 -10.494 0.933 1.00 84.31 102 GLU A N 1
ATOM 878 C CA . GLU A 1 102 ? -2.155 -11.405 2.068 1.00 84.31 102 GLU A CA 1
ATOM 879 C C . GLU A 1 102 ? -2.363 -10.694 3.416 1.00 84.31 102 GLU A C 1
ATOM 881 O O . GLU A 1 102 ? -3.004 -11.241 4.314 1.00 84.31 102 GLU A O 1
ATOM 886 N N . MET A 1 103 ? -1.902 -9.445 3.550 1.00 77.00 103 MET A N 1
ATOM 887 C CA . MET A 1 103 ? -2.167 -8.630 4.741 1.00 77.00 103 MET A CA 1
ATOM 888 C C . MET A 1 103 ? -3.664 -8.347 4.915 1.00 77.00 103 MET A C 1
ATOM 890 O O . MET A 1 103 ? -4.196 -8.496 6.017 1.00 77.00 103 MET A O 1
ATOM 894 N N . CYS A 1 104 ? -4.358 -7.972 3.838 1.00 76.75 104 CYS A N 1
ATOM 895 C CA . CYS A 1 104 ? -5.799 -7.726 3.870 1.00 76.75 104 CYS A CA 1
ATOM 896 C C . CYS A 1 104 ? -6.586 -8.992 4.227 1.00 76.75 104 CYS A C 1
ATOM 898 O O . CYS A 1 104 ? -7.538 -8.921 5.001 1.00 76.75 104 CYS A O 1
ATOM 900 N N . ASP A 1 105 ? -6.196 -10.149 3.697 1.00 79.62 105 ASP A N 1
ATOM 901 C CA . ASP A 1 105 ? -6.859 -11.421 3.982 1.00 79.62 105 ASP A CA 1
ATOM 902 C C . ASP A 1 105 ? -6.630 -11.867 5.430 1.00 79.62 105 ASP A C 1
ATOM 904 O O . ASP A 1 105 ? -7.569 -12.322 6.089 1.00 79.62 105 ASP A O 1
ATOM 908 N N . PHE A 1 106 ? -5.435 -11.633 5.977 1.00 71.69 106 PHE A N 1
ATOM 909 C CA . PHE A 1 106 ? -5.173 -11.823 7.403 1.00 71.69 106 PHE A CA 1
ATOM 910 C C . PHE A 1 106 ? -6.091 -10.947 8.270 1.00 71.69 106 PHE A C 1
ATOM 912 O O . PHE A 1 106 ? -6.736 -11.451 9.192 1.00 71.69 106 PHE A O 1
ATOM 919 N N . ILE A 1 107 ? -6.239 -9.663 7.931 1.00 69.69 107 ILE A N 1
ATOM 920 C CA . ILE A 1 107 ? -7.154 -8.746 8.628 1.00 69.69 107 ILE A CA 1
ATOM 921 C C . ILE A 1 107 ? -8.607 -9.238 8.536 1.00 69.69 107 ILE A C 1
ATOM 923 O O . ILE A 1 107 ? -9.287 -9.3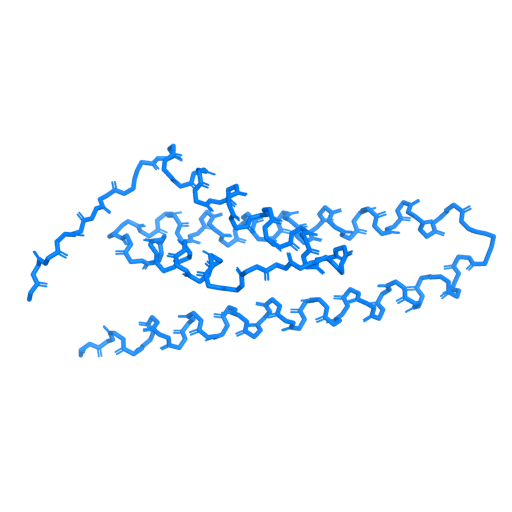28 9.561 1.00 69.69 107 ILE A O 1
ATO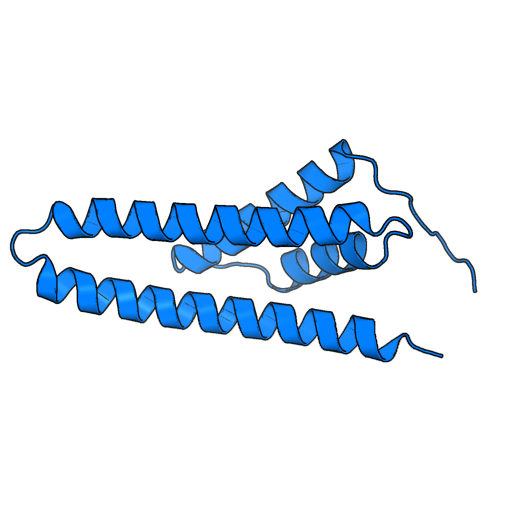M 927 N N . LYS A 1 108 ? -9.078 -9.614 7.338 1.00 73.56 108 LYS A N 1
ATOM 928 C CA . LYS A 1 108 ? -10.431 -10.165 7.140 1.00 73.56 108 LYS A CA 1
ATOM 929 C C . LYS A 1 108 ? -10.662 -11.404 7.997 1.00 73.56 108 LYS A C 1
ATOM 931 O O . LYS A 1 108 ? -11.710 -11.499 8.628 1.00 73.56 108 LYS A O 1
ATOM 936 N N . SER A 1 109 ? -9.692 -12.319 8.056 1.00 72.62 109 SER A N 1
ATOM 937 C CA . SER A 1 109 ? -9.812 -13.552 8.843 1.00 72.62 109 SER A CA 1
ATOM 938 C C . SER A 1 109 ? -10.081 -13.252 10.324 1.00 72.62 109 SER A C 1
ATOM 940 O O . SER A 1 109 ? -10.993 -13.822 10.925 1.00 72.62 109 SER A O 1
ATOM 942 N N . ILE A 1 110 ? -9.392 -12.255 10.882 1.00 65.88 110 ILE A N 1
ATOM 943 C CA . ILE A 1 110 ? -9.545 -11.835 12.278 1.00 65.88 110 ILE A CA 1
ATOM 944 C C . ILE A 1 110 ? -10.894 -11.155 12.507 1.00 65.88 110 ILE A C 1
ATOM 946 O O . ILE A 1 110 ? -11.557 -11.434 13.506 1.00 65.88 110 ILE A O 1
ATOM 950 N N . LEU A 1 111 ? -11.343 -10.310 11.578 1.00 65.31 111 LEU A N 1
ATOM 951 C CA . LEU A 1 111 ? -12.669 -9.691 11.664 1.00 65.31 111 LEU A CA 1
ATOM 952 C C . LEU A 1 111 ? -13.789 -10.735 11.569 1.00 65.31 111 LEU A C 1
ATOM 954 O O . LEU A 1 111 ? -14.746 -10.671 12.335 1.00 65.31 111 LEU A O 1
ATOM 958 N N . SER A 1 112 ? -13.639 -11.736 10.699 1.00 68.44 112 SER A N 1
ATOM 959 C CA . SER A 1 112 ? -14.611 -12.826 10.547 1.00 68.44 112 SER A CA 1
ATOM 960 C C . SER A 1 112 ? -14.643 -13.791 11.739 1.00 68.44 112 SER A C 1
ATOM 962 O O . SER A 1 112 ? -15.702 -14.315 12.065 1.00 68.44 112 SER A O 1
ATOM 964 N N . SER A 1 113 ? -13.527 -13.968 12.458 1.00 57.53 113 SER A N 1
ATOM 965 C CA . SER A 1 113 ? -13.480 -14.764 13.698 1.00 57.53 113 SER A CA 1
ATOM 966 C C . SER A 1 113 ? -14.189 -14.115 14.896 1.00 57.53 113 SER A C 1
ATOM 968 O O . SER A 1 113 ? -14.319 -14.741 15.945 1.00 57.53 113 SER A O 1
ATOM 970 N N . LYS A 1 114 ? -14.654 -12.865 14.757 1.00 47.09 114 LYS A N 1
ATOM 971 C CA . LYS A 1 114 ? -15.408 -12.125 15.781 1.00 47.09 114 LYS A CA 1
ATOM 972 C C . LYS A 1 114 ? -16.928 -12.181 15.589 1.00 47.09 114 LYS A C 1
ATOM 974 O O . LYS A 1 114 ? -17.628 -11.375 16.199 1.00 47.09 114 LYS A O 1
ATOM 979 N N . VAL A 1 115 ? -17.445 -13.103 14.777 1.00 36.16 115 VAL A N 1
ATOM 980 C CA . VAL A 1 115 ? -18.884 -13.403 14.733 1.00 36.16 115 VAL A CA 1
ATOM 981 C C . VAL A 1 115 ? -19.213 -14.354 15.898 1.00 36.16 115 VAL A C 1
ATOM 983 O O . VAL A 1 115 ? -18.736 -15.488 15.866 1.00 36.16 115 VAL A O 1
ATOM 986 N N . PRO A 1 116 ? -19.935 -13.914 16.951 1.00 42.81 116 PRO A N 1
ATOM 987 C CA . PRO A 1 116 ? -20.577 -14.830 17.893 1.00 42.81 116 PRO A CA 1
ATOM 988 C C . PRO A 1 116 ? -21.728 -15.602 17.237 1.00 42.81 116 PRO A C 1
ATOM 990 O O . PRO A 1 116 ? -22.375 -15.043 16.321 1.00 42.81 116 PRO A O 1
#

Sequence (116 aa):
MNIGKVYLKQQDFNILWSSIENELYKLFHNTRCSALVVYNNVYIICTDPDSKFIESLYWKIGDFIYERARELRNEIYKEEDWIVIYNLKFNLFKKYIKILSEMCDFIKSILSSKVP

InterPro domains:
  IPR016159 Cullin repeat-like-containing domain superfamily [SSF74788] (13-107)

Secondary structure (DSSP, 8-state):
-----PPPPHHHHHHHHHHHHHHHHHHHTT----HHHHHHHHHHHHHSS-THHHHHHHHHHHHHHHHHHHHHHHHHTTSTTHHHHHHHHHHHHHHHHHHHHHHHHHHHHHHHTT--

pLDDT: mean 85.09, std 14.22, range [31.78, 97.56]

Foldseek 3Di:
DPDDQDADDPVLLVVLLVQLLVLLVCVLVVHDHDLPSNLVSVLNQLSHPDCVSVVVSVVSVVVSLVVSVVVQVVVLVVDPPSVVSVVVSVVSSVVSVVVVVVSVVVVVVVSVVPDD

Radius of gyration: 16.76 Å; chains: 1; bounding box: 36×28×52 Å

Organism: Nosema bombycis (strain CQ1 / CVCC 102059) (NCBI:txid578461)